Protein AF-A0A7S3IAY4-F1 (afdb_monomer_lite)

Structure (mmCIF, N/CA/C/O backbone):
data_AF-A0A7S3IAY4-F1
#
_entry.id   AF-A0A7S3IAY4-F1
#
loop_
_atom_site.group_PDB
_atom_site.id
_atom_site.type_symbol
_atom_site.label_atom_id
_atom_site.label_alt_id
_atom_site.label_comp_id
_atom_site.label_asym_id
_atom_site.label_entity_id
_atom_site.label_seq_id
_atom_site.pdbx_PDB_ins_code
_atom_site.Cartn_x
_atom_site.Cartn_y
_atom_site.Cartn_z
_atom_site.occupancy
_atom_site.B_iso_or_equiv
_atom_site.auth_seq_id
_atom_site.auth_comp_id
_atom_site.auth_asym_id
_atom_site.auth_atom_id
_atom_site.pdbx_PDB_model_num
ATOM 1 N N . GLY A 1 1 ? 40.448 4.739 33.046 1.00 47.44 1 GLY A N 1
ATOM 2 C CA . GLY A 1 1 ? 40.982 5.151 31.742 1.00 47.44 1 GLY A CA 1
ATOM 3 C C . GLY A 1 1 ? 40.060 4.603 30.693 1.00 47.44 1 GLY A C 1
ATOM 4 O O . GLY A 1 1 ? 40.026 3.395 30.545 1.00 47.44 1 GLY A O 1
ATOM 5 N N . GLU A 1 2 ? 39.286 5.467 30.047 1.00 46.47 2 GLU A N 1
ATOM 6 C CA . GLU A 1 2 ? 38.483 5.121 28.872 1.00 46.47 2 GLU A CA 1
ATOM 7 C C . GLU A 1 2 ? 38.485 6.343 27.950 1.00 46.47 2 GLU A C 1
ATOM 9 O O . GLU A 1 2 ? 37.772 7.320 28.175 1.00 46.47 2 GLU A O 1
ATOM 14 N N . GLU A 1 3 ? 39.366 6.318 26.954 1.00 53.56 3 GLU A N 1
ATOM 15 C CA . GLU A 1 3 ? 39.403 7.303 25.879 1.00 53.56 3 GLU A CA 1
ATOM 16 C C . GLU A 1 3 ? 38.334 6.928 24.848 1.00 53.56 3 GLU A C 1
ATOM 18 O O . GLU A 1 3 ? 38.425 5.899 24.179 1.00 53.56 3 GLU A O 1
ATOM 23 N N . LYS A 1 4 ? 37.294 7.756 24.716 1.00 59.62 4 LYS A N 1
ATOM 24 C CA . LYS A 1 4 ? 36.363 7.671 23.587 1.00 59.62 4 LYS A CA 1
ATOM 25 C C . LYS A 1 4 ? 36.914 8.517 22.445 1.00 59.62 4 LYS A C 1
ATOM 27 O O . LYS A 1 4 ? 36.801 9.739 22.452 1.00 59.62 4 LYS A O 1
ATOM 32 N N . ILE A 1 5 ? 37.522 7.836 21.480 1.00 57.62 5 ILE A N 1
ATOM 33 C CA . ILE A 1 5 ? 37.983 8.390 20.207 1.00 57.62 5 ILE A CA 1
ATOM 34 C C . ILE A 1 5 ? 36.755 8.849 19.406 1.00 57.62 5 ILE A C 1
ATOM 36 O O . ILE A 1 5 ? 35.846 8.069 19.125 1.00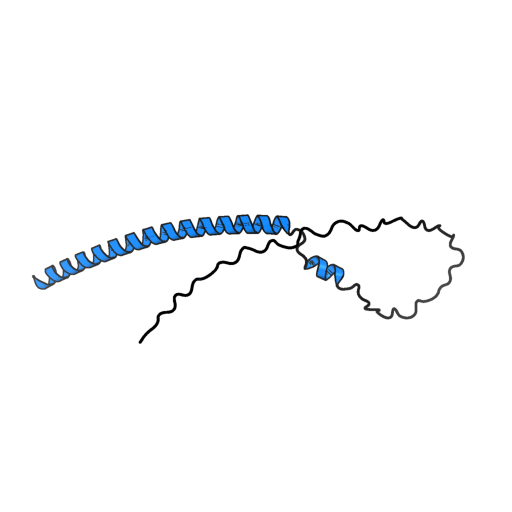 57.62 5 ILE A O 1
ATOM 40 N N . PHE A 1 6 ? 36.716 10.137 19.069 1.00 58.44 6 PHE A N 1
ATOM 41 C CA . PHE A 1 6 ? 35.698 10.749 18.220 1.00 58.44 6 PHE A CA 1
ATOM 42 C C . PHE A 1 6 ? 36.088 10.533 16.750 1.00 58.44 6 PHE A C 1
ATOM 44 O O . PHE A 1 6 ? 36.992 11.191 16.239 1.00 58.44 6 PHE A O 1
ATOM 51 N N . GLU A 1 7 ? 35.442 9.588 16.064 1.00 61.47 7 GLU A N 1
ATOM 52 C CA . GLU A 1 7 ? 35.649 9.383 14.626 1.00 61.47 7 GLU A CA 1
ATOM 53 C C . GLU A 1 7 ? 34.958 10.487 13.812 1.00 61.47 7 GLU A C 1
ATOM 55 O O . GLU A 1 7 ? 33.740 10.501 13.621 1.00 61.47 7 GLU A O 1
ATOM 60 N N . GLN A 1 8 ? 35.764 11.413 13.297 1.00 62.81 8 GLN A N 1
ATOM 61 C CA . GLN A 1 8 ? 35.361 12.414 12.317 1.00 62.81 8 GLN A CA 1
ATOM 62 C C . GLN A 1 8 ? 35.273 11.766 10.926 1.00 62.81 8 GLN A C 1
ATOM 64 O O . GLN A 1 8 ? 36.286 11.485 10.286 1.00 62.81 8 GLN A O 1
ATOM 69 N N . LYS A 1 9 ? 34.054 11.520 10.438 1.00 61.78 9 LYS A N 1
ATOM 70 C CA . LYS A 1 9 ? 33.824 11.007 9.079 1.00 61.78 9 LYS A CA 1
ATOM 71 C C . LYS A 1 9 ? 33.980 12.143 8.063 1.00 61.78 9 LYS A C 1
ATOM 73 O O . LYS A 1 9 ? 33.148 13.042 8.012 1.00 61.78 9 LYS A O 1
ATOM 78 N N . PHE A 1 10 ? 35.040 12.100 7.256 1.00 54.91 10 PHE A N 1
ATOM 79 C CA . PHE A 1 10 ? 35.179 12.940 6.065 1.00 54.91 10 PHE A CA 1
ATOM 80 C C . PHE A 1 10 ? 34.326 12.359 4.931 1.00 54.91 10 PHE A C 1
ATOM 82 O O . PHE A 1 10 ? 34.564 11.241 4.474 1.00 54.91 10 PHE A O 1
ATOM 89 N N . GLU A 1 11 ? 33.326 13.109 4.475 1.00 58.56 11 GLU A N 1
ATOM 90 C CA . GLU A 1 11 ? 32.543 12.753 3.291 1.00 58.56 11 GLU A CA 1
ATOM 91 C C . GLU A 1 11 ? 33.382 12.980 2.023 1.00 58.56 11 GLU A C 1
ATOM 93 O O . GLU A 1 11 ? 33.910 14.069 1.793 1.00 58.56 11 GLU A O 1
ATOM 98 N N . MET A 1 12 ? 33.528 11.943 1.191 1.00 74.75 12 MET A N 1
ATOM 99 C CA . MET A 1 12 ? 34.182 12.075 -0.114 1.00 74.75 12 MET A CA 1
ATOM 100 C C . MET A 1 12 ? 33.270 12.797 -1.119 1.00 74.75 12 MET A C 1
ATOM 102 O O . MET A 1 12 ? 32.073 12.501 -1.174 1.00 74.75 12 MET A O 1
ATOM 106 N N . PRO A 1 13 ? 33.813 13.672 -1.987 1.00 70.75 13 PRO A N 1
ATOM 107 C CA . PRO A 1 13 ? 33.030 14.304 -3.040 1.00 70.75 13 PRO A CA 1
ATOM 108 C C . PRO A 1 13 ? 32.634 13.283 -4.126 1.00 70.75 13 PRO A C 1
ATOM 110 O O . PRO A 1 13 ? 33.401 12.362 -4.425 1.00 70.75 13 PRO A O 1
ATOM 113 N N . PRO A 1 14 ? 31.461 13.435 -4.768 1.00 72.00 14 PRO A N 1
ATOM 114 C CA . PRO A 1 14 ? 30.998 12.490 -5.779 1.00 72.00 14 PRO A CA 1
ATOM 115 C C . PRO A 1 14 ? 31.864 12.540 -7.049 1.00 72.00 14 PRO A C 1
ATOM 117 O O . PRO A 1 14 ? 32.012 13.581 -7.695 1.00 72.00 14 PRO A O 1
ATOM 120 N N . HIS A 1 15 ? 32.400 11.379 -7.440 1.00 69.88 15 HIS A N 1
ATOM 121 C CA . HIS A 1 15 ? 33.095 11.170 -8.711 1.00 69.88 15 HIS A CA 1
ATOM 122 C C . HIS A 1 15 ? 32.170 11.475 -9.903 1.00 69.88 15 HIS A C 1
ATOM 124 O O . HIS A 1 15 ? 31.122 10.851 -10.071 1.00 69.88 15 HIS A O 1
ATOM 130 N N . ARG A 1 16 ? 32.582 12.399 -10.781 1.00 65.50 16 ARG A N 1
ATOM 131 C CA . ARG A 1 16 ? 31.927 12.607 -12.083 1.00 65.50 16 ARG A CA 1
ATOM 132 C C . ARG A 1 16 ? 32.212 11.415 -13.015 1.00 65.50 16 ARG A C 1
ATOM 134 O O . ARG A 1 16 ? 33.369 11.006 -13.119 1.00 65.50 16 ARG A O 1
ATOM 141 N N . PRO A 1 17 ? 31.207 10.870 -13.726 1.00 61.94 17 PRO A N 1
ATOM 142 C CA . PRO A 1 17 ? 31.407 9.735 -14.623 1.00 61.94 17 PRO A CA 1
ATOM 143 C C . PRO A 1 17 ? 32.174 10.129 -15.897 1.00 61.94 17 PRO A C 1
ATOM 145 O O . PRO A 1 17 ? 31.845 11.107 -16.567 1.00 61.94 17 PRO A O 1
ATOM 148 N N . LEU A 1 18 ? 33.158 9.302 -16.267 1.00 58.75 18 LEU A N 1
ATOM 149 C CA . LEU A 1 18 ? 34.121 9.446 -17.379 1.00 58.75 18 LEU A CA 1
ATOM 150 C C . LEU A 1 18 ? 33.515 9.419 -18.804 1.00 58.75 18 LEU A C 1
ATOM 152 O O . LEU A 1 18 ? 34.232 9.240 -19.783 1.00 58.75 18 LEU A O 1
ATOM 156 N N . SER A 1 19 ? 32.203 9.607 -18.951 1.00 58.34 19 SER A N 1
ATOM 157 C CA . SER A 1 19 ? 31.488 9.458 -20.230 1.00 58.34 19 SER A CA 1
ATOM 158 C C . SER A 1 19 ? 31.705 10.589 -21.250 1.00 58.34 19 SER A C 1
ATOM 160 O O . SER A 1 19 ? 31.235 10.482 -22.375 1.00 58.34 19 SER A O 1
ATOM 162 N N . ALA A 1 20 ? 32.443 11.649 -20.901 1.00 54.38 20 ALA A N 1
ATOM 163 C CA . ALA A 1 20 ? 32.657 12.825 -21.756 1.00 54.38 20 ALA A CA 1
ATOM 164 C C . ALA A 1 20 ? 33.875 12.732 -22.703 1.00 54.38 20 ALA A C 1
ATOM 166 O O . ALA A 1 20 ? 34.321 13.744 -23.233 1.00 54.38 20 ALA A O 1
ATOM 167 N N . LYS A 1 21 ? 34.452 11.544 -22.913 1.00 58.44 21 LYS A N 1
ATOM 168 C CA . LYS A 1 21 ? 35.547 11.340 -23.872 1.00 58.44 21 LYS A CA 1
ATOM 169 C C . LYS A 1 21 ? 35.217 10.153 -24.760 1.00 58.44 21 LYS A C 1
ATOM 171 O O . LYS A 1 21 ? 35.416 9.028 -24.323 1.00 58.44 21 LYS A O 1
ATOM 176 N N . ASN A 1 22 ? 34.680 10.405 -25.953 1.00 52.88 22 ASN A N 1
ATOM 177 C CA . ASN A 1 22 ? 34.914 9.618 -27.171 1.00 52.88 22 ASN A CA 1
ATOM 178 C C . ASN A 1 22 ? 34.133 10.251 -28.330 1.00 52.88 22 ASN A C 1
ATOM 180 O O . ASN A 1 22 ? 33.027 9.834 -28.665 1.00 52.88 22 ASN A O 1
ATOM 184 N N . GLU A 1 23 ? 34.735 11.276 -28.927 1.00 56.59 23 GLU A N 1
ATOM 185 C CA . GLU A 1 23 ? 34.380 11.746 -30.262 1.00 56.59 23 GLU A CA 1
ATOM 186 C C . GLU A 1 23 ? 34.929 10.781 -31.329 1.00 56.59 23 GLU A C 1
ATOM 188 O O . GLU A 1 23 ? 36.068 10.316 -31.269 1.00 56.59 23 GLU A O 1
ATOM 193 N N . GLU A 1 24 ? 34.045 10.478 -32.279 1.00 56.88 24 GLU A N 1
ATOM 194 C CA . GLU A 1 24 ? 34.288 10.309 -33.715 1.00 56.88 24 GLU A CA 1
ATOM 195 C C . GLU A 1 24 ? 35.420 9.394 -34.205 1.00 56.88 24 GLU A C 1
ATOM 197 O O . GLU A 1 24 ? 36.555 9.817 -34.400 1.00 56.88 24 GLU A O 1
ATOM 202 N N . LYS A 1 25 ? 35.041 8.179 -34.636 1.00 55.06 25 LYS A N 1
ATOM 203 C CA . LYS A 1 25 ? 35.613 7.532 -35.835 1.00 55.06 25 LYS A CA 1
ATOM 204 C C . LYS A 1 25 ? 34.536 6.738 -36.580 1.00 55.06 25 LYS A C 1
ATOM 206 O O . LYS A 1 25 ? 34.342 5.553 -36.324 1.00 55.06 25 LYS A O 1
ATOM 211 N N . MET A 1 26 ? 33.839 7.380 -37.516 1.00 57.22 26 MET A N 1
ATOM 212 C CA . MET A 1 26 ? 32.981 6.687 -38.487 1.00 57.22 26 MET A CA 1
ATOM 213 C C . MET A 1 26 ? 33.808 6.348 -39.739 1.00 57.22 26 MET A C 1
ATOM 215 O O . MET A 1 26 ? 34.296 7.270 -40.393 1.00 57.22 26 MET A O 1
ATOM 219 N N . PRO A 1 27 ? 33.999 5.069 -40.117 1.00 59.81 27 PRO A N 1
ATOM 220 C CA . PRO A 1 27 ? 34.628 4.739 -41.389 1.00 59.81 27 PRO A CA 1
ATOM 221 C C . PRO A 1 27 ? 33.649 4.937 -42.556 1.00 59.81 27 PRO A C 1
ATOM 223 O O . PRO A 1 27 ? 32.546 4.392 -42.590 1.00 59.81 27 PRO A O 1
ATOM 226 N N . PHE A 1 28 ? 34.103 5.722 -43.529 1.00 56.41 28 PHE A N 1
ATOM 227 C CA . PHE A 1 28 ? 33.450 6.049 -44.793 1.00 56.41 28 PHE A CA 1
ATOM 228 C C . PHE A 1 28 ? 33.269 4.789 -45.666 1.00 56.41 28 PHE A C 1
ATOM 230 O O . PHE A 1 28 ? 34.235 4.235 -46.193 1.00 56.41 28 PHE A O 1
ATOM 237 N N . ASN A 1 29 ? 32.029 4.319 -45.834 1.00 54.25 29 ASN A N 1
ATOM 238 C CA . ASN A 1 29 ? 31.695 3.222 -46.749 1.00 54.25 29 ASN A CA 1
ATOM 239 C C . ASN A 1 29 ? 31.586 3.752 -48.187 1.00 54.25 29 ASN A C 1
ATOM 241 O O . ASN A 1 29 ? 30.573 4.338 -48.562 1.00 54.25 29 ASN A O 1
ATOM 245 N N . SER A 1 30 ? 32.599 3.503 -49.020 1.00 67.12 30 SER A N 1
ATOM 246 C CA . SER A 1 30 ? 32.491 3.684 -50.473 1.00 67.12 30 SER A CA 1
ATOM 247 C C . SER A 1 30 ? 31.997 2.388 -51.150 1.00 67.12 30 SER A C 1
ATOM 249 O O . SER A 1 30 ? 32.505 1.299 -50.860 1.00 67.12 30 SER A O 1
ATOM 251 N N . PRO A 1 31 ? 31.006 2.444 -52.062 1.00 62.41 31 PRO A N 1
ATOM 252 C CA . PRO A 1 31 ? 30.486 1.251 -52.723 1.00 62.41 31 PRO A CA 1
ATOM 253 C C . PRO A 1 31 ? 31.405 0.804 -53.873 1.00 62.41 31 PRO A C 1
ATOM 255 O O . PRO A 1 31 ? 31.520 1.465 -54.906 1.00 62.41 31 PRO A O 1
ATOM 258 N N . LYS A 1 32 ? 32.038 -0.368 -53.727 1.00 63.38 32 LYS A N 1
ATOM 259 C CA . LYS A 1 32 ? 32.784 -1.037 -54.808 1.00 63.38 32 LYS A CA 1
ATOM 260 C C . LYS A 1 32 ? 31.823 -1.456 -55.931 1.00 63.38 32 LYS A C 1
ATOM 262 O O . LYS A 1 32 ? 31.104 -2.446 -55.796 1.00 63.38 32 LYS A O 1
ATOM 267 N N . ARG A 1 33 ? 31.835 -0.731 -57.056 1.00 57.41 33 ARG A N 1
ATOM 268 C CA . ARG A 1 33 ? 31.165 -1.120 -58.311 1.00 57.41 33 ARG A CA 1
ATOM 269 C C . ARG A 1 33 ? 31.746 -2.449 -58.816 1.00 57.41 33 ARG A C 1
ATOM 271 O O . ARG A 1 33 ? 32.925 -2.517 -59.149 1.00 57.41 33 ARG A O 1
ATOM 278 N N . LYS A 1 34 ? 30.927 -3.502 -58.889 1.00 64.25 34 LYS A N 1
ATOM 279 C CA . LYS A 1 34 ? 31.267 -4.748 -59.596 1.00 64.25 34 LYS A CA 1
ATOM 280 C C . LYS A 1 34 ? 30.704 -4.666 -61.013 1.00 64.25 34 LYS A C 1
ATOM 282 O O . LYS A 1 34 ? 29.496 -4.551 -61.186 1.00 64.25 34 LYS A O 1
ATOM 287 N N . THR A 1 35 ? 31.575 -4.710 -62.014 1.00 64.69 35 THR A N 1
ATOM 288 C CA . THR A 1 35 ? 31.191 -4.849 -63.421 1.00 64.69 35 THR A CA 1
ATOM 289 C C . THR A 1 35 ? 30.709 -6.278 -63.683 1.00 64.69 35 THR A C 1
ATOM 291 O O . THR A 1 35 ? 31.339 -7.254 -63.273 1.00 64.69 35 THR A O 1
ATOM 294 N N . VAL A 1 36 ? 29.551 -6.403 -64.331 1.00 64.06 36 VAL A N 1
ATOM 295 C CA . VAL A 1 36 ? 28.938 -7.681 -64.714 1.00 64.06 36 VAL A CA 1
ATOM 296 C C . VAL A 1 36 ? 29.699 -8.231 -65.919 1.00 64.06 36 VAL A C 1
ATOM 298 O O . VAL A 1 36 ? 29.712 -7.603 -66.974 1.00 64.06 36 VAL A O 1
ATOM 301 N N . ARG A 1 37 ? 30.350 -9.391 -65.782 1.00 62.84 37 ARG A N 1
ATOM 302 C CA . ARG A 1 37 ? 30.871 -10.136 -66.939 1.00 62.84 37 ARG A CA 1
ATOM 303 C C . ARG A 1 37 ? 29.786 -11.090 -67.462 1.00 62.84 37 ARG A C 1
ATOM 305 O O . ARG A 1 37 ? 29.110 -11.711 -66.641 1.00 62.84 37 ARG A O 1
ATOM 312 N N . PRO A 1 38 ? 29.617 -11.224 -68.788 1.00 64.75 38 PRO A N 1
ATOM 313 C CA . PRO A 1 38 ? 28.610 -12.100 -69.377 1.00 64.75 38 PRO A CA 1
ATOM 314 C C . PRO A 1 38 ? 28.933 -13.582 -69.132 1.00 64.75 38 PRO A C 1
ATOM 316 O O . PRO A 1 38 ? 30.070 -14.028 -69.283 1.00 64.75 38 PRO A O 1
ATOM 319 N N . LEU A 1 39 ? 27.905 -14.335 -68.734 1.00 63.72 39 LEU A N 1
ATOM 320 C CA . LEU A 1 39 ? 27.948 -15.763 -68.424 1.00 63.72 39 LEU A CA 1
ATOM 321 C C . LEU A 1 39 ? 27.889 -16.588 -69.718 1.00 63.72 39 LEU A C 1
ATOM 323 O O . LEU A 1 39 ? 26.803 -16.851 -70.231 1.00 63.72 39 LEU A O 1
ATOM 327 N N . SER A 1 40 ? 29.035 -17.043 -70.223 1.00 59.69 40 SER A N 1
ATOM 328 C CA . SER A 1 40 ? 29.086 -18.134 -71.201 1.00 59.69 40 SER A CA 1
ATOM 329 C C . SER A 1 40 ? 29.714 -19.381 -70.567 1.00 59.69 40 SER A C 1
ATOM 331 O O . SER A 1 40 ? 30.666 -19.301 -69.797 1.00 59.69 40 SER A O 1
ATOM 333 N N . ALA A 1 41 ? 29.129 -20.538 -70.890 1.00 58.72 41 ALA A N 1
ATOM 334 C CA . ALA A 1 41 ? 29.437 -21.893 -70.419 1.00 58.72 41 ALA A CA 1
ATOM 335 C C . ALA A 1 41 ? 28.879 -22.303 -69.034 1.00 58.72 41 ALA A C 1
ATOM 337 O O . ALA A 1 41 ? 29.479 -22.117 -67.975 1.00 58.72 41 ALA A O 1
ATOM 338 N N . LYS A 1 42 ? 27.734 -23.002 -69.072 1.00 65.19 42 LYS A N 1
ATOM 339 C CA . LYS A 1 42 ? 27.190 -23.810 -67.969 1.00 65.19 42 LYS A CA 1
ATOM 340 C C . LYS A 1 42 ? 28.114 -25.006 -67.690 1.00 65.19 42 LYS A C 1
ATOM 342 O O . LYS A 1 42 ? 27.988 -26.042 -68.338 1.00 65.19 42 LYS A O 1
ATOM 347 N N . LYS A 1 43 ? 29.000 -24.905 -66.697 1.00 61.44 43 LYS A N 1
ATOM 348 C CA . LYS A 1 43 ? 29.655 -26.080 -66.095 1.00 61.44 43 LYS A CA 1
ATOM 349 C C . LYS A 1 43 ? 28.808 -26.574 -64.920 1.00 61.44 43 LYS A C 1
ATOM 351 O O . LYS A 1 43 ? 28.692 -25.894 -63.905 1.00 61.44 43 LYS A O 1
ATOM 356 N N . LYS A 1 44 ? 28.197 -27.756 -65.065 1.00 63.03 44 LYS A N 1
ATOM 357 C CA . LYS A 1 44 ? 27.548 -28.490 -63.967 1.00 63.03 44 LYS A CA 1
ATOM 358 C C . LYS A 1 44 ? 28.635 -29.065 -63.057 1.00 63.03 44 LYS A C 1
ATOM 360 O O . LYS A 1 44 ? 29.064 -30.199 -63.237 1.00 63.03 44 LYS A O 1
ATOM 365 N N . THR A 1 45 ? 29.104 -28.276 -62.100 1.00 59.41 45 THR A N 1
ATOM 366 C CA . THR A 1 45 ? 29.898 -28.784 -60.977 1.00 59.41 45 THR A CA 1
ATOM 367 C C . THR A 1 45 ? 28.959 -29.006 -59.800 1.00 59.41 45 THR A C 1
ATOM 369 O O . THR A 1 45 ? 28.424 -28.047 -59.246 1.00 59.41 45 THR A O 1
ATOM 372 N N . PHE A 1 46 ? 28.729 -30.268 -59.442 1.00 58.88 46 PHE A N 1
ATOM 373 C CA . PHE A 1 46 ? 28.011 -30.643 -58.227 1.00 58.88 46 PHE A CA 1
ATOM 374 C C . PHE A 1 46 ? 28.737 -30.060 -57.005 1.00 58.88 46 PHE A C 1
ATOM 376 O O . PHE A 1 46 ? 29.917 -30.373 -56.817 1.00 58.88 46 PHE A O 1
ATOM 383 N N . PRO A 1 47 ? 28.095 -29.238 -56.152 1.00 57.97 47 PRO A N 1
ATOM 384 C CA . PRO A 1 47 ? 28.706 -28.864 -54.891 1.00 57.97 47 PRO A CA 1
ATOM 385 C C . PRO A 1 47 ? 28.690 -30.078 -53.958 1.00 57.97 47 PRO A C 1
ATOM 387 O O . PRO A 1 47 ? 27.703 -30.402 -53.300 1.00 57.97 47 PRO A O 1
ATOM 390 N N . ILE A 1 48 ? 29.838 -30.748 -53.942 1.00 58.84 48 ILE A N 1
ATOM 391 C CA . ILE A 1 48 ? 30.324 -31.633 -52.891 1.00 58.84 48 ILE A CA 1
ATOM 392 C C . ILE A 1 48 ? 30.009 -31.000 -51.530 1.00 58.84 48 ILE A C 1
ATOM 394 O O . ILE A 1 48 ? 30.454 -29.889 -51.251 1.00 58.84 48 ILE A O 1
ATOM 398 N N . ARG A 1 49 ? 29.213 -31.730 -50.733 1.00 55.72 49 ARG A N 1
ATOM 399 C CA . ARG A 1 49 ? 28.945 -31.594 -49.291 1.00 55.72 49 ARG A CA 1
ATOM 400 C C . ARG A 1 49 ? 29.201 -30.192 -48.737 1.00 55.72 49 ARG A C 1
ATOM 402 O O . ARG A 1 49 ? 30.339 -29.835 -48.430 1.00 55.72 49 ARG A O 1
ATOM 409 N N . GLN A 1 50 ? 28.123 -29.446 -48.493 1.00 58.84 50 GLN A N 1
ATOM 410 C CA . GLN A 1 50 ? 28.159 -28.313 -47.574 1.00 58.84 50 GLN A CA 1
ATOM 411 C C . GLN A 1 50 ? 28.612 -28.820 -46.200 1.00 58.84 50 GLN A C 1
ATOM 413 O O . GLN A 1 50 ? 27.830 -29.275 -45.372 1.00 58.84 50 GLN A O 1
ATOM 418 N N . ARG A 1 51 ? 29.926 -28.780 -45.981 1.00 55.19 51 ARG A N 1
ATOM 419 C CA . ARG A 1 51 ? 30.555 -28.785 -44.670 1.00 55.19 51 ARG A CA 1
ATOM 420 C C . ARG A 1 51 ? 29.874 -27.642 -43.927 1.00 55.19 51 ARG A C 1
ATOM 422 O O . ARG A 1 51 ? 30.083 -26.486 -44.296 1.00 55.19 51 ARG A O 1
ATOM 429 N N . ILE A 1 52 ? 29.021 -27.967 -42.959 1.00 57.94 52 ILE A N 1
ATOM 430 C CA . ILE A 1 52 ? 28.393 -26.998 -42.066 1.00 57.94 52 ILE A CA 1
ATOM 431 C C . ILE A 1 52 ? 29.543 -26.284 -41.355 1.00 57.94 52 ILE A C 1
ATOM 433 O O . ILE A 1 52 ? 30.088 -26.749 -40.358 1.00 57.94 52 ILE A O 1
ATOM 437 N N . LYS A 1 53 ? 29.995 -25.171 -41.933 1.00 54.69 53 LYS A N 1
ATOM 438 C CA . LYS A 1 53 ? 30.833 -24.208 -41.244 1.00 54.69 53 LYS A CA 1
ATOM 439 C C . LYS A 1 53 ? 29.880 -23.477 -40.312 1.00 54.69 53 LYS A C 1
ATOM 441 O O . LYS A 1 53 ? 29.340 -22.440 -40.672 1.00 54.69 53 LYS A O 1
ATOM 446 N N . PHE A 1 54 ? 29.687 -24.024 -39.116 1.00 53.91 54 PHE A N 1
ATOM 447 C CA . PHE A 1 54 ? 29.240 -23.259 -37.955 1.00 53.91 54 PHE A CA 1
ATOM 448 C C . PHE A 1 54 ? 30.369 -22.263 -37.621 1.00 53.91 54 PHE A C 1
ATOM 450 O O . PHE A 1 54 ? 31.175 -22.460 -36.719 1.00 53.91 54 PHE A O 1
ATOM 457 N N . ARG A 1 55 ? 30.544 -21.239 -38.462 1.00 52.66 55 ARG A N 1
ATOM 458 C CA . ARG A 1 55 ? 31.490 -20.143 -38.248 1.00 52.66 55 ARG A CA 1
ATOM 459 C C . ARG A 1 55 ? 30.673 -18.884 -37.980 1.00 52.66 55 ARG A C 1
ATOM 461 O O . ARG A 1 55 ? 30.321 -18.169 -38.905 1.00 52.66 55 ARG A O 1
ATOM 468 N N . GLY A 1 56 ? 30.379 -18.641 -36.704 1.00 56.44 56 GLY A N 1
ATOM 469 C CA . GLY A 1 56 ? 30.288 -17.292 -36.128 1.00 56.44 56 GLY A CA 1
ATOM 470 C C . GLY A 1 56 ? 29.153 -16.353 -36.561 1.00 56.44 56 GLY A C 1
ATOM 471 O O . GLY A 1 56 ? 29.213 -15.175 -36.216 1.00 56.44 56 GLY A O 1
ATOM 472 N N . GLU A 1 57 ? 28.132 -16.816 -37.285 1.00 54.44 57 GLU A N 1
ATOM 473 C CA . GLU A 1 57 ? 26.986 -15.981 -37.707 1.00 54.44 57 GLU A CA 1
ATOM 474 C C . GLU A 1 57 ? 25.646 -16.342 -37.042 1.00 54.44 57 GLU A C 1
ATOM 476 O O . GLU A 1 57 ? 24.654 -15.651 -37.265 1.00 54.44 57 GLU A O 1
ATOM 481 N N . GLY A 1 58 ? 25.611 -17.369 -36.185 1.00 55.44 58 GLY A N 1
ATOM 482 C CA . GLY A 1 58 ? 24.386 -17.842 -35.525 1.00 55.44 58 GLY A CA 1
ATOM 483 C C . GLY A 1 58 ? 23.842 -16.930 -34.422 1.00 55.44 58 GLY A C 1
ATOM 484 O O . GLY A 1 58 ? 22.639 -16.916 -34.185 1.00 55.44 58 GLY A O 1
ATOM 485 N N . ASP A 1 59 ? 24.684 -16.100 -33.804 1.00 58.62 59 ASP A N 1
ATOM 486 C CA . ASP A 1 59 ? 24.288 -15.445 -32.550 1.00 58.62 59 ASP A CA 1
ATOM 487 C C . ASP A 1 59 ? 23.987 -13.956 -32.688 1.00 58.62 59 ASP A C 1
ATOM 489 O O . ASP A 1 59 ? 23.474 -13.349 -31.756 1.00 58.62 59 ASP A O 1
ATOM 493 N N . LYS A 1 60 ? 24.241 -13.325 -33.840 1.00 60.78 60 LYS A N 1
ATOM 494 C CA . LYS A 1 60 ? 23.974 -11.881 -33.985 1.00 60.78 60 LYS A CA 1
ATOM 495 C C . LYS A 1 60 ? 22.478 -11.567 -33.959 1.00 60.78 60 LYS A C 1
ATOM 497 O O . LYS A 1 60 ? 22.094 -10.546 -33.399 1.00 60.78 60 LYS A O 1
ATOM 502 N N . SER A 1 61 ? 21.637 -12.436 -34.525 1.00 63.94 61 SER A N 1
ATOM 503 C CA . SER A 1 61 ? 20.178 -12.259 -34.500 1.00 63.94 61 SER A CA 1
ATOM 504 C C . SER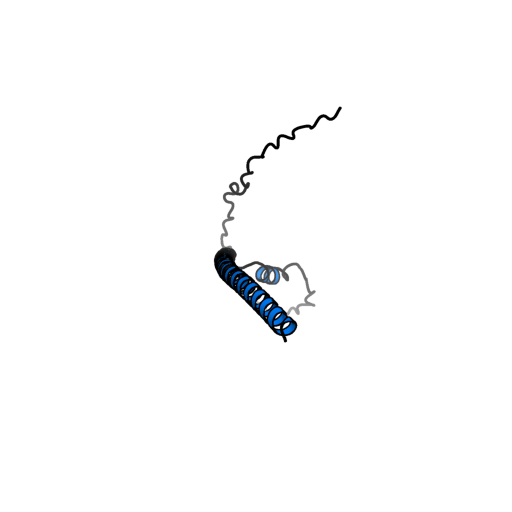 A 1 61 ? 19.590 -12.587 -33.124 1.00 63.94 61 SER A C 1
ATOM 506 O O . SER A 1 61 ? 18.697 -11.883 -32.659 1.00 63.94 61 SER A O 1
ATOM 508 N N . PHE A 1 62 ? 20.132 -13.599 -32.442 1.00 65.69 62 PHE A N 1
ATOM 509 C CA . PHE A 1 62 ? 19.744 -13.965 -31.083 1.00 65.69 62 PHE A CA 1
ATOM 510 C C . PHE A 1 62 ? 20.151 -12.879 -30.075 1.00 65.69 62 PHE A C 1
ATOM 512 O O . PHE A 1 62 ? 19.319 -12.392 -29.313 1.00 65.69 62 PHE A O 1
ATOM 519 N N . LEU A 1 63 ? 21.390 -12.387 -30.155 1.00 66.06 63 LEU A N 1
ATOM 520 C CA . LEU A 1 63 ? 21.879 -11.270 -29.342 1.00 66.06 63 LEU A CA 1
ATOM 521 C C . LEU A 1 63 ? 21.159 -9.951 -29.662 1.00 66.06 63 LEU A C 1
ATOM 523 O O . LEU A 1 63 ? 20.964 -9.139 -28.763 1.00 66.06 63 LEU A O 1
ATOM 527 N N . ALA A 1 64 ? 20.732 -9.722 -30.908 1.00 65.56 64 ALA A N 1
ATOM 528 C CA . ALA A 1 64 ? 19.924 -8.552 -31.268 1.00 65.56 64 ALA A CA 1
ATOM 529 C C . ALA A 1 64 ? 18.490 -8.617 -30.713 1.00 65.56 64 ALA A C 1
ATOM 531 O O . ALA A 1 64 ? 17.902 -7.570 -30.465 1.00 65.56 64 ALA A O 1
ATOM 532 N N . ARG A 1 65 ? 17.938 -9.819 -30.494 1.00 68.00 65 ARG A N 1
ATOM 533 C CA . ARG A 1 65 ? 16.651 -10.015 -29.799 1.00 68.00 65 ARG A CA 1
ATOM 534 C C . ARG A 1 65 ? 16.768 -9.850 -28.283 1.00 68.00 65 ARG A C 1
ATOM 536 O O . ARG A 1 65 ? 15.790 -9.485 -27.646 1.00 68.00 65 ARG A O 1
ATOM 543 N N . LEU A 1 66 ? 17.947 -10.119 -27.721 1.00 68.31 66 LEU A N 1
ATOM 544 C CA . LEU A 1 66 ? 18.233 -9.964 -26.290 1.00 68.31 66 LEU A CA 1
ATOM 545 C C . LEU A 1 66 ? 18.583 -8.527 -25.889 1.00 68.31 66 LEU A C 1
ATOM 547 O O . LEU A 1 66 ? 18.452 -8.167 -24.723 1.00 68.31 66 LEU A O 1
ATOM 551 N N . LYS A 1 67 ? 19.055 -7.701 -26.828 1.00 70.06 67 LYS A N 1
ATOM 552 C CA . LYS A 1 67 ? 19.355 -6.296 -26.550 1.00 70.06 67 LYS A CA 1
ATOM 553 C C . LYS A 1 67 ? 18.061 -5.479 -26.552 1.00 70.06 67 LYS A C 1
ATOM 555 O O . LYS A 1 67 ? 17.331 -5.540 -27.543 1.00 70.06 67 LYS A O 1
ATOM 560 N N . PRO A 1 68 ? 17.792 -4.683 -25.500 1.00 70.88 68 PRO A N 1
ATOM 561 C CA . PRO A 1 68 ? 16.648 -3.785 -25.485 1.00 70.88 68 PRO A CA 1
ATOM 562 C C . PRO A 1 68 ? 16.719 -2.865 -26.701 1.00 70.88 68 PRO A C 1
ATOM 564 O O . PRO A 1 68 ? 17.709 -2.160 -26.914 1.00 70.88 68 PRO A O 1
ATOM 567 N N . ARG A 1 69 ? 15.687 -2.931 -27.542 1.00 72.88 69 ARG A N 1
ATOM 568 C CA . ARG A 1 69 ? 15.674 -2.234 -28.830 1.00 72.88 69 ARG A CA 1
ATOM 569 C C . ARG A 1 69 ? 15.469 -0.731 -28.653 1.00 72.88 69 ARG A C 1
ATOM 571 O O . ARG A 1 69 ? 15.891 0.024 -29.522 1.00 72.88 69 ARG A O 1
ATOM 578 N N . ASN A 1 70 ? 14.857 -0.310 -27.540 1.00 80.38 70 ASN A N 1
ATOM 579 C CA . ASN A 1 70 ? 14.548 1.090 -27.279 1.00 80.38 70 ASN A CA 1
ATOM 580 C C . ASN A 1 70 ? 14.778 1.492 -25.811 1.00 80.38 70 ASN A C 1
ATOM 582 O O . ASN A 1 70 ? 13.861 1.848 -25.079 1.00 80.38 70 ASN A O 1
ATOM 586 N N . ILE A 1 71 ? 16.050 1.465 -25.398 1.00 83.25 71 ILE A N 1
ATOM 587 C CA . ILE A 1 71 ? 16.497 1.724 -24.016 1.00 83.25 71 ILE A CA 1
ATOM 588 C C . ILE A 1 71 ? 15.934 3.034 -23.437 1.00 83.25 71 ILE A C 1
ATOM 590 O O . ILE A 1 71 ? 15.661 3.101 -22.244 1.00 83.25 71 ILE A O 1
ATOM 594 N N . TYR A 1 72 ? 15.786 4.085 -24.247 1.00 85.56 72 TYR A N 1
ATOM 595 C CA . TYR A 1 72 ? 15.278 5.376 -23.772 1.00 85.56 72 TYR A CA 1
ATOM 596 C C . TYR A 1 72 ? 13.787 5.327 -23.432 1.00 85.56 72 TYR A C 1
ATOM 598 O O . TYR A 1 72 ? 13.410 5.767 -22.351 1.00 85.56 72 TYR A O 1
ATOM 606 N N . GLN A 1 73 ? 12.972 4.731 -24.306 1.00 86.19 73 GLN A N 1
ATOM 607 C CA . GLN A 1 73 ? 11.535 4.570 -24.070 1.00 86.19 73 GLN A CA 1
ATOM 608 C C . GLN A 1 73 ? 11.271 3.646 -22.882 1.00 86.19 73 GLN A C 1
ATOM 610 O O . GLN A 1 73 ? 10.435 3.950 -22.038 1.00 86.19 73 GLN A O 1
ATOM 615 N N . ASP A 1 74 ? 12.029 2.552 -22.775 1.00 87.62 74 ASP A N 1
ATOM 616 C CA . ASP A 1 74 ? 11.897 1.624 -21.651 1.00 87.62 74 ASP A CA 1
ATOM 617 C C . ASP A 1 74 ? 12.251 2.312 -20.327 1.00 87.62 74 ASP A C 1
ATOM 619 O O . ASP A 1 74 ? 11.572 2.114 -19.324 1.00 87.62 74 ASP A O 1
ATOM 623 N N . LYS A 1 75 ? 13.283 3.167 -20.315 1.00 90.44 75 LYS A N 1
ATOM 624 C CA . LYS A 1 75 ? 13.627 3.968 -19.133 1.00 90.44 75 LYS A CA 1
ATOM 625 C C . LYS A 1 75 ? 12.507 4.928 -18.758 1.00 90.44 75 LYS A C 1
ATOM 627 O O . LYS A 1 75 ? 12.129 4.948 -17.595 1.00 90.44 75 LYS A O 1
ATOM 632 N N . GLU A 1 76 ? 12.001 5.711 -19.706 1.00 92.00 76 GLU A N 1
ATOM 633 C CA . GLU A 1 76 ? 10.914 6.671 -19.470 1.00 92.00 76 GLU A CA 1
ATOM 634 C C . GLU A 1 76 ? 9.669 5.973 -18.916 1.00 92.00 76 GLU A C 1
ATOM 636 O O . GLU A 1 76 ? 9.182 6.338 -17.848 1.00 92.00 76 GLU A O 1
ATOM 641 N N . ARG A 1 77 ? 9.260 4.869 -19.547 1.00 95.19 77 ARG A N 1
ATOM 642 C CA . ARG A 1 77 ? 8.160 4.031 -19.069 1.00 95.19 77 ARG A CA 1
ATOM 643 C C . ARG A 1 77 ? 8.399 3.515 -17.649 1.00 95.19 77 ARG A C 1
ATOM 645 O O . ARG A 1 77 ? 7.511 3.600 -16.807 1.00 95.19 77 ARG A O 1
ATOM 652 N N . LEU A 1 78 ? 9.595 3.003 -17.356 1.00 95.56 78 LEU A N 1
ATOM 653 C CA . LEU A 1 78 ? 9.939 2.544 -16.007 1.00 95.56 78 LEU A CA 1
ATOM 654 C C . LEU A 1 78 ? 9.911 3.690 -14.986 1.00 95.56 78 LEU A C 1
ATOM 656 O O . LEU A 1 78 ? 9.530 3.465 -13.837 1.00 95.56 78 LEU A O 1
ATOM 660 N N . TYR A 1 79 ? 10.298 4.909 -15.372 1.00 97.44 79 TYR A N 1
ATOM 661 C CA . TYR A 1 79 ? 10.187 6.085 -14.507 1.00 97.44 79 TYR A CA 1
ATOM 662 C C . TYR A 1 79 ? 8.726 6.435 -14.209 1.00 97.44 79 TYR A C 1
ATOM 664 O O . TYR A 1 79 ? 8.392 6.669 -13.045 1.00 97.44 79 TYR A O 1
ATOM 672 N N . GLU A 1 80 ? 7.860 6.432 -15.222 1.00 97.19 80 GLU A N 1
ATOM 673 C CA . GLU A 1 80 ? 6.423 6.676 -15.065 1.00 97.19 80 GLU A CA 1
ATOM 674 C C . GLU A 1 80 ? 5.760 5.615 -14.179 1.00 97.19 80 GLU A C 1
ATOM 676 O O . GLU A 1 80 ? 5.056 5.953 -13.225 1.00 97.19 80 GLU A O 1
ATOM 681 N N . GLU A 1 81 ? 6.040 4.333 -14.434 1.00 97.69 81 GLU A N 1
ATOM 682 C CA . GLU A 1 81 ? 5.539 3.215 -13.630 1.00 97.69 81 GLU A CA 1
ATOM 683 C C . GLU A 1 81 ? 6.014 3.329 -12.172 1.00 97.69 81 GLU A C 1
ATOM 685 O O . GLU A 1 81 ? 5.220 3.191 -11.240 1.00 97.69 81 GLU A O 1
ATOM 690 N N . ASN A 1 82 ? 7.291 3.655 -11.946 1.00 97.81 82 ASN A N 1
ATOM 691 C CA . ASN A 1 82 ? 7.836 3.850 -10.601 1.00 97.81 82 ASN A CA 1
ATOM 692 C C . ASN A 1 82 ? 7.144 5.008 -9.865 1.00 97.81 82 ASN A C 1
ATOM 694 O O . ASN A 1 82 ? 6.813 4.886 -8.682 1.00 97.81 82 ASN A O 1
ATOM 698 N N . LEU A 1 83 ? 6.893 6.122 -10.558 1.00 98.25 83 LEU A N 1
ATOM 699 C CA . LEU A 1 83 ? 6.183 7.262 -9.988 1.00 98.25 83 LEU A CA 1
ATOM 700 C C . LEU A 1 83 ?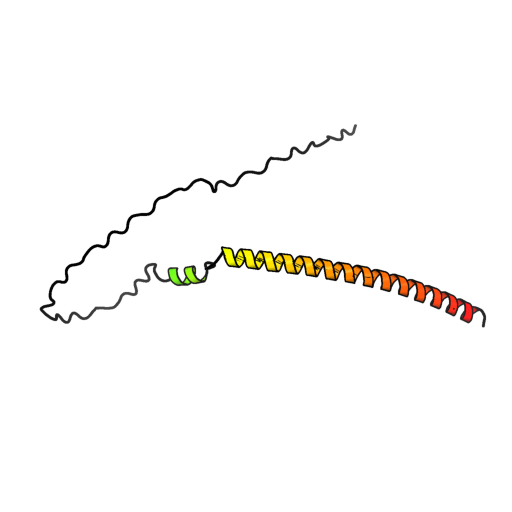 4.735 6.899 -9.631 1.00 98.25 83 LEU A C 1
ATOM 702 O O . LEU A 1 83 ? 4.288 7.196 -8.521 1.00 98.25 83 LEU A O 1
ATOM 706 N N . ALA A 1 84 ? 4.024 6.217 -10.530 1.00 98.19 84 ALA A N 1
ATOM 707 C CA . ALA A 1 84 ? 2.659 5.758 -10.291 1.00 98.19 84 ALA A CA 1
ATOM 708 C C . ALA A 1 84 ? 2.583 4.824 -9.072 1.00 98.19 84 ALA A C 1
ATOM 710 O O . ALA A 1 84 ? 1.731 5.010 -8.198 1.00 98.19 84 ALA A O 1
ATOM 711 N N . LEU A 1 85 ? 3.526 3.883 -8.959 1.00 98.44 85 LEU A N 1
ATOM 712 C CA . LEU A 1 85 ? 3.625 2.979 -7.814 1.00 98.44 85 LEU A CA 1
ATOM 713 C C . LEU A 1 85 ? 3.896 3.729 -6.506 1.00 98.44 85 LEU A C 1
ATOM 715 O O . LEU A 1 85 ? 3.249 3.446 -5.501 1.00 98.44 85 LEU A O 1
ATOM 719 N N . LYS A 1 86 ? 4.792 4.724 -6.500 1.00 98.38 86 LYS A N 1
ATOM 720 C CA . LYS A 1 86 ? 5.040 5.562 -5.310 1.00 98.38 86 LYS A CA 1
ATOM 721 C C . LYS A 1 86 ? 3.785 6.302 -4.858 1.00 98.38 86 LYS A C 1
ATOM 723 O O . LYS A 1 86 ? 3.482 6.329 -3.666 1.00 98.38 86 LYS A O 1
ATOM 728 N N . LEU A 1 87 ? 3.031 6.868 -5.799 1.00 98.31 87 LEU A N 1
ATOM 729 C CA . LEU A 1 87 ? 1.764 7.531 -5.490 1.00 98.31 87 LEU A CA 1
ATOM 730 C C . LEU A 1 87 ? 0.735 6.546 -4.926 1.00 98.31 87 LEU A C 1
ATOM 732 O O . LEU A 1 87 ? 0.019 6.884 -3.984 1.00 98.31 87 LEU A O 1
ATOM 736 N N . GLN A 1 88 ? 0.671 5.329 -5.465 1.00 98.44 88 GLN A N 1
ATOM 737 C CA . GLN A 1 88 ? -0.216 4.286 -4.955 1.00 98.44 88 GLN A CA 1
ATOM 738 C C . GLN A 1 88 ? 0.179 3.835 -3.543 1.00 98.44 88 GLN A C 1
ATOM 740 O O . GLN A 1 88 ? -0.693 3.708 -2.687 1.00 98.44 88 GLN A O 1
ATOM 745 N N . ILE A 1 89 ? 1.475 3.659 -3.274 1.00 98.44 89 ILE A N 1
ATOM 746 C CA . ILE A 1 89 ? 1.991 3.337 -1.935 1.00 98.44 89 ILE A CA 1
ATOM 747 C C . ILE A 1 89 ? 1.583 4.415 -0.930 1.00 98.44 89 ILE A C 1
ATOM 749 O O . ILE A 1 89 ? 1.088 4.085 0.144 1.00 98.44 89 ILE A O 1
ATOM 753 N N . ASN A 1 90 ? 1.730 5.695 -1.281 1.00 98.25 90 ASN A N 1
ATOM 754 C CA . ASN A 1 90 ? 1.331 6.792 -0.398 1.00 98.25 90 ASN A CA 1
ATOM 755 C C . ASN A 1 90 ? -0.170 6.751 -0.083 1.00 98.25 90 ASN A C 1
ATOM 757 O O . ASN A 1 90 ? -0.545 6.804 1.084 1.00 98.25 90 ASN A O 1
ATOM 761 N N . LYS A 1 91 ? -1.020 6.559 -1.101 1.00 98.38 91 LYS A N 1
ATOM 762 C CA . LYS A 1 91 ? -2.475 6.423 -0.907 1.00 98.38 91 LYS A CA 1
ATOM 763 C C . LYS A 1 91 ? -2.827 5.267 0.030 1.00 98.38 91 LYS A C 1
ATOM 765 O O . LYS A 1 91 ? -3.613 5.445 0.957 1.00 98.38 91 LYS A O 1
ATOM 770 N N . LEU A 1 92 ? -2.224 4.098 -0.188 1.00 98.38 92 LEU A N 1
ATOM 771 C CA . LEU A 1 92 ? -2.462 2.920 0.647 1.00 98.38 92 LEU A CA 1
ATOM 772 C C . LEU A 1 92 ? -1.976 3.134 2.086 1.00 98.38 92 LEU A C 1
ATOM 774 O O . LEU A 1 92 ? -2.646 2.710 3.024 1.00 98.38 92 LEU A O 1
ATOM 778 N N . ASN A 1 93 ? -0.849 3.821 2.280 1.00 98.50 93 ASN A N 1
ATOM 779 C CA . ASN A 1 93 ? -0.358 4.170 3.612 1.00 98.50 93 ASN A CA 1
ATOM 780 C C . ASN A 1 93 ? -1.320 5.114 4.346 1.00 98.50 93 ASN A C 1
ATOM 782 O O . ASN A 1 93 ? -1.608 4.889 5.523 1.00 98.50 93 ASN A O 1
ATOM 786 N N . ASP A 1 94 ? -1.863 6.120 3.660 1.00 98.31 94 ASP A N 1
ATOM 787 C CA . ASP A 1 94 ? -2.849 7.034 4.244 1.00 98.31 94 ASP A CA 1
ATOM 788 C C . ASP A 1 94 ? -4.125 6.291 4.668 1.00 98.31 94 ASP A C 1
ATOM 790 O O . ASP A 1 94 ? -4.660 6.513 5.760 1.00 98.31 94 ASP A O 1
ATOM 794 N N . GLU A 1 95 ? -4.615 5.378 3.828 1.00 98.31 95 GLU A N 1
ATOM 795 C CA . GLU A 1 95 ? -5.758 4.517 4.153 1.00 98.31 95 GLU A CA 1
ATOM 796 C C . GLU A 1 95 ? -5.465 3.607 5.346 1.00 98.31 95 GLU A C 1
ATOM 798 O O . GLU A 1 95 ? -6.279 3.498 6.266 1.00 98.31 95 GLU A O 1
ATOM 803 N N . LEU A 1 96 ? -4.279 3.008 5.385 1.00 98.31 96 LEU A N 1
ATOM 804 C CA . LEU A 1 96 ? -3.839 2.148 6.475 1.00 98.31 96 LEU A CA 1
ATOM 805 C C . LEU A 1 96 ? -3.801 2.913 7.808 1.00 98.31 96 LEU A C 1
ATOM 807 O O . LEU A 1 96 ? -4.289 2.402 8.820 1.00 98.31 96 LEU A O 1
ATOM 811 N N . VAL A 1 97 ? -3.296 4.149 7.825 1.00 98.50 97 VAL A N 1
ATOM 812 C CA . VAL A 1 97 ? -3.299 5.004 9.026 1.00 98.50 97 VAL A CA 1
ATOM 813 C C . VAL A 1 97 ? -4.727 5.302 9.493 1.00 98.50 97 VAL A C 1
ATOM 815 O O . VAL A 1 97 ? -5.024 5.179 10.688 1.00 98.50 97 VAL A O 1
ATOM 818 N N . LYS A 1 98 ? -5.638 5.633 8.568 1.00 98.44 98 LYS A N 1
ATOM 819 C CA . LYS A 1 98 ? -7.057 5.872 8.888 1.00 98.44 98 LYS A CA 1
ATOM 820 C C . LYS A 1 98 ? -7.708 4.630 9.492 1.00 98.44 98 LYS A C 1
ATOM 822 O O . LYS A 1 98 ? -8.379 4.724 10.521 1.00 98.44 98 LYS A O 1
ATOM 827 N N . LEU A 1 99 ? -7.479 3.465 8.889 1.00 98.44 99 LEU A N 1
ATOM 828 C CA . LEU A 1 99 ? -8.031 2.198 9.362 1.00 98.44 99 LEU A CA 1
ATOM 829 C C . LEU A 1 99 ? -7.473 1.803 10.729 1.00 98.44 99 LEU A C 1
ATOM 831 O O . LEU A 1 99 ? -8.254 1.432 11.601 1.00 98.44 99 LEU A O 1
ATOM 835 N N . ARG A 1 100 ? -6.162 1.950 10.963 1.00 98.44 100 ARG A N 1
ATOM 836 C CA . ARG A 1 100 ? -5.557 1.717 12.287 1.00 98.44 100 ARG A CA 1
ATOM 837 C C . ARG A 1 100 ? -6.159 2.630 13.345 1.00 98.44 100 ARG A C 1
ATOM 839 O O . ARG A 1 100 ? -6.531 2.167 14.418 1.00 98.44 100 ARG A O 1
ATOM 846 N N . THR A 1 101 ? -6.320 3.910 13.027 1.00 98.31 101 THR A N 1
ATOM 847 C CA . THR A 1 101 ? -6.954 4.866 13.942 1.00 98.31 101 THR A CA 1
ATOM 848 C C . THR A 1 101 ? -8.376 4.428 14.283 1.00 98.31 101 THR A C 1
ATOM 850 O O . THR A 1 101 ? -8.726 4.342 15.459 1.00 98.31 101 THR A O 1
ATOM 853 N N . LYS A 1 102 ? -9.177 4.055 13.278 1.00 98.31 102 LYS A N 1
ATOM 854 C CA . LYS A 1 102 ? -10.543 3.564 13.492 1.00 98.31 102 LYS A CA 1
ATOM 855 C C . LYS A 1 102 ? -10.580 2.269 14.312 1.00 98.31 102 LYS A C 1
ATOM 857 O O . LYS A 1 102 ? -11.405 2.154 15.212 1.00 98.31 102 LYS A O 1
ATOM 862 N N . ALA A 1 103 ? -9.681 1.323 14.043 1.00 98.19 103 ALA A N 1
ATOM 863 C CA . ALA A 1 103 ? -9.577 0.079 14.803 1.00 98.19 103 ALA A CA 1
ATOM 864 C C . ALA A 1 103 ? -9.300 0.360 16.287 1.00 98.19 103 ALA A C 1
ATOM 866 O O . ALA A 1 103 ? -10.057 -0.091 17.140 1.00 98.19 103 ALA A O 1
ATOM 867 N N . THR A 1 104 ? -8.316 1.212 16.593 1.00 98.31 104 THR A N 1
ATOM 868 C CA . THR A 1 104 ? -7.993 1.563 17.989 1.00 98.31 104 THR A CA 1
ATOM 869 C C . THR A 1 104 ? -9.132 2.291 18.710 1.00 98.31 104 THR A C 1
ATOM 871 O O . THR A 1 104 ? -9.300 2.142 19.920 1.00 98.31 104 THR A O 1
ATOM 874 N N . GLN A 1 105 ? -9.938 3.085 17.997 1.00 98.31 105 GLN A N 1
ATOM 875 C CA . GLN A 1 105 ? -11.134 3.714 18.565 1.00 98.31 105 GLN A CA 1
ATOM 876 C C . GLN A 1 105 ? -12.194 2.666 18.918 1.00 98.31 105 GLN A C 1
ATOM 878 O O . GLN A 1 105 ? -12.698 2.664 20.041 1.00 98.31 105 GLN A O 1
ATOM 883 N N . LEU A 1 106 ? -12.475 1.740 17.999 1.00 98.25 106 LEU A N 1
ATOM 884 C CA . LEU A 1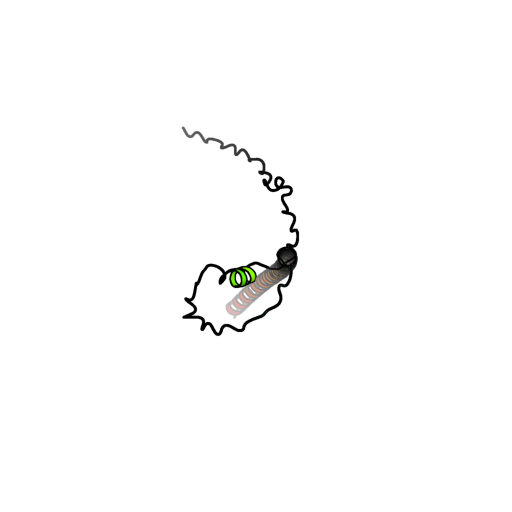 106 ? -13.444 0.666 18.216 1.00 98.25 106 LEU A CA 1
ATOM 885 C C . LEU A 1 106 ? -13.006 -0.293 19.331 1.00 98.25 106 LEU A C 1
ATOM 887 O O . LEU A 1 106 ? -13.828 -0.671 20.159 1.00 98.25 106 LEU A O 1
ATOM 891 N N . GLU A 1 107 ? -11.721 -0.633 19.416 1.00 98.19 107 GLU A N 1
ATOM 892 C CA . GLU A 1 107 ? -11.166 -1.445 20.510 1.00 98.19 107 GLU A CA 1
ATOM 893 C C . GLU A 1 107 ? -11.401 -0.788 21.878 1.00 98.19 107 GLU A C 1
ATOM 895 O O . GLU A 1 107 ? -11.828 -1.449 22.827 1.00 98.19 107 GLU A O 1
ATOM 900 N N . LYS A 1 108 ? -11.200 0.533 21.977 1.00 98.06 108 LYS A N 1
ATOM 901 C CA . LYS A 1 108 ? -11.493 1.291 23.204 1.00 98.06 108 LYS A CA 1
ATOM 902 C C . LYS A 1 108 ? -12.981 1.287 23.541 1.00 98.06 108 LYS A C 1
ATOM 904 O O . LYS A 1 108 ? -13.333 1.202 24.715 1.00 98.06 108 LYS A O 1
ATOM 909 N N . GLU A 1 109 ? -13.859 1.402 22.549 1.00 97.81 109 GLU A N 1
ATOM 910 C CA . GLU A 1 109 ? -15.308 1.332 22.770 1.00 97.81 109 GLU A CA 1
ATOM 911 C C . GLU A 1 109 ? -15.761 -0.054 23.228 1.00 97.81 109 GLU A C 1
ATOM 913 O O . GLU A 1 109 ? -16.581 -0.150 24.141 1.00 97.81 109 GLU A O 1
ATOM 918 N N . ILE A 1 110 ? -15.219 -1.118 22.632 1.00 97.75 110 ILE A N 1
ATOM 919 C CA . ILE A 1 110 ? -15.484 -2.502 23.042 1.00 97.75 110 ILE A CA 1
ATOM 920 C C . ILE A 1 110 ? -15.030 -2.714 24.485 1.00 97.75 110 ILE A C 1
ATOM 922 O O . ILE A 1 110 ? -15.811 -3.210 25.291 1.00 97.75 110 ILE A O 1
ATOM 926 N N . SER A 1 111 ? -13.816 -2.274 24.825 1.00 97.50 111 SER A N 1
ATOM 927 C CA . SER A 1 111 ? -13.286 -2.362 26.189 1.00 97.50 111 SER A CA 1
ATOM 928 C C . SER A 1 111 ? -14.216 -1.683 27.204 1.00 97.50 111 SER A C 1
ATOM 930 O O . SER A 1 111 ? -14.686 -2.322 28.142 1.00 97.50 111 SER A O 1
ATOM 932 N N . LYS A 1 112 ? -14.638 -0.439 26.933 1.00 97.44 112 LYS A N 1
ATOM 933 C CA . LYS A 1 112 ? -15.604 0.280 27.784 1.00 97.44 112 LYS A CA 1
ATOM 934 C C . LYS A 1 112 ? -16.941 -0.450 27.926 1.00 97.44 112 LYS A C 1
ATOM 936 O O . LYS A 1 112 ? -17.535 -0.435 29.001 1.00 97.44 112 LYS A O 1
ATOM 941 N N . LYS A 1 113 ? -17.457 -1.043 26.845 1.00 96.75 113 LYS A N 1
ATOM 942 C CA . LYS A 1 113 ? -18.719 -1.801 26.879 1.00 96.75 113 LYS A CA 1
ATOM 943 C C . LYS A 1 113 ? -18.581 -3.084 27.697 1.00 96.75 113 LYS A C 1
ATOM 945 O O . LYS A 1 113 ? -19.502 -3.399 28.443 1.00 96.75 113 LYS A O 1
ATOM 950 N N . ASN A 1 114 ? -17.449 -3.776 27.600 1.00 97.00 114 ASN A N 1
ATOM 951 C CA . ASN A 1 114 ? -17.164 -4.952 28.421 1.00 97.00 114 ASN A CA 1
ATOM 952 C C . ASN A 1 114 ? -17.093 -4.584 29.908 1.00 97.00 114 ASN A C 1
ATOM 954 O O . ASN A 1 114 ? -17.784 -5.211 30.704 1.00 97.00 114 ASN A O 1
ATOM 958 N N . ASP A 1 115 ? -16.398 -3.498 30.265 1.00 96.12 115 ASP A N 1
ATOM 959 C CA . ASP A 1 115 ? -16.350 -3.014 31.653 1.00 96.12 115 ASP A CA 1
ATOM 960 C C . ASP A 1 115 ? -17.752 -2.712 32.214 1.00 96.12 115 ASP A C 1
ATOM 962 O O . ASP A 1 115 ? -18.040 -2.958 33.386 1.00 96.12 115 ASP A O 1
ATOM 966 N N . LEU A 1 116 ? -18.642 -2.147 31.390 1.00 95.88 116 LEU A N 1
ATOM 967 C CA . LEU A 1 116 ? -20.032 -1.884 31.776 1.00 95.88 116 LEU A CA 1
ATOM 968 C C . LEU A 1 116 ? -20.840 -3.175 31.944 1.00 95.88 116 LEU A C 1
ATOM 970 O O . LEU A 1 116 ? -21.628 -3.273 32.884 1.00 95.88 116 LEU A O 1
ATOM 974 N N . LEU A 1 117 ? -20.648 -4.155 31.058 1.00 96.31 117 LEU A N 1
ATOM 975 C CA . LEU A 1 117 ? -21.299 -5.461 31.158 1.00 96.31 117 LEU A CA 1
ATOM 976 C C . LEU A 1 117 ? -20.861 -6.213 32.414 1.00 96.31 117 LEU A C 1
ATOM 978 O O . LEU A 1 117 ? -21.712 -6.774 33.100 1.00 96.31 117 LEU A O 1
ATOM 982 N N . ASP A 1 118 ? -19.574 -6.182 32.751 1.00 96.19 118 ASP A N 1
ATOM 983 C CA . ASP A 1 118 ? -19.055 -6.831 33.955 1.00 96.19 118 ASP A CA 1
ATOM 984 C C . ASP A 1 118 ? -19.594 -6.164 35.225 1.00 96.19 118 ASP A C 1
ATOM 986 O O . ASP A 1 118 ? -20.025 -6.849 36.151 1.00 96.19 118 ASP A O 1
ATOM 990 N N . LYS A 1 119 ? -19.682 -4.827 35.250 1.00 95.31 119 LYS A N 1
ATOM 991 C CA . LYS A 1 119 ? -20.350 -4.102 36.346 1.00 95.31 119 LYS A CA 1
ATOM 992 C C . LYS A 1 119 ? -21.820 -4.487 36.487 1.00 95.31 119 LYS A C 1
ATOM 994 O O . LYS A 1 119 ? -22.297 -4.623 37.607 1.00 95.31 119 LYS A O 1
ATOM 999 N N . LEU A 1 120 ? -22.537 -4.645 35.375 1.00 93.88 120 LEU A N 1
ATOM 1000 C CA . LEU A 1 120 ? -23.944 -5.040 35.407 1.00 93.88 120 LEU A CA 1
ATOM 1001 C C . LEU A 1 120 ? -24.105 -6.476 35.922 1.00 93.88 120 LEU A C 1
ATOM 1003 O O . LEU A 1 120 ? -24.955 -6.708 36.772 1.00 93.88 120 LEU A O 1
ATOM 1007 N N . ARG A 1 121 ? -23.256 -7.403 35.460 1.00 94.50 121 ARG A N 1
ATOM 1008 C CA . ARG A 1 121 ? -23.237 -8.807 35.903 1.00 94.50 121 ARG A CA 1
ATOM 1009 C C . ARG A 1 121 ? -22.919 -8.963 37.384 1.00 94.50 121 ARG A C 1
ATOM 1011 O O . ARG A 1 121 ? -23.494 -9.826 38.024 1.00 94.50 121 ARG A O 1
ATOM 1018 N N . ASN A 1 122 ? -22.015 -8.145 37.918 1.00 91.12 122 ASN A N 1
ATOM 1019 C CA . ASN A 1 122 ? -21.611 -8.219 39.323 1.00 91.12 122 ASN A CA 1
ATOM 1020 C C . ASN A 1 122 ? -22.618 -7.554 40.284 1.00 91.12 122 ASN A C 1
ATOM 1022 O O . ASN A 1 122 ? -22.476 -7.700 41.495 1.00 91.12 122 ASN A O 1
ATOM 1026 N N . ASN A 1 123 ? -23.605 -6.814 39.762 1.00 74.75 123 ASN A N 1
ATOM 1027 C CA . ASN A 1 123 ? -24.640 -6.121 40.541 1.00 74.75 123 ASN A CA 1
ATOM 1028 C C . ASN A 1 123 ? -26.009 -6.833 40.528 1.00 74.75 123 ASN A C 1
ATOM 1030 O O . ASN A 1 123 ? -26.952 -6.332 41.144 1.00 74.75 123 ASN A O 1
ATOM 1034 N N . THR A 1 124 ? -26.128 -7.957 39.819 1.00 57.84 124 THR A N 1
ATOM 1035 C CA . THR A 1 124 ? -27.296 -8.859 39.791 1.00 57.84 124 THR A CA 1
ATOM 1036 C C . THR A 1 124 ? -26.942 -10.191 40.415 1.00 57.84 124 THR A C 1
ATOM 1038 O O . THR A 1 124 ? -27.762 -10.701 41.206 1.00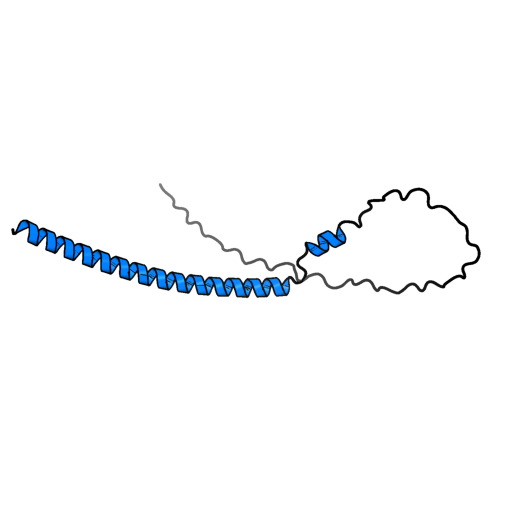 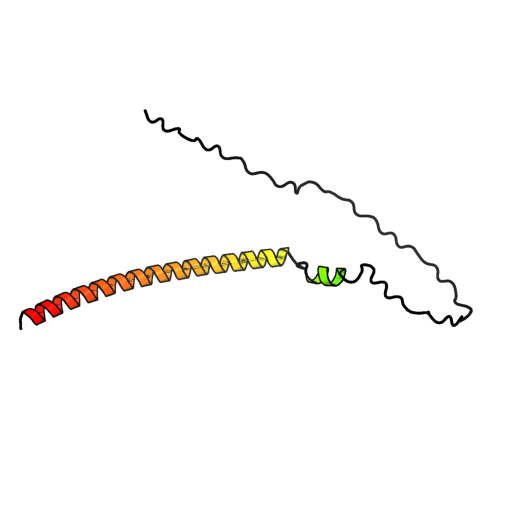57.84 124 THR A O 1
#

Foldseek 3Di:
DDDDDDDDDDDDDDDDDPPPDDDDDDDDDDDDDDDDDDDDDDDPDPPDDPPPPPPDPPCPVVVVVVDDPCVPVVVVVVVVVVVVVVVVVVVVVVVVVVVVVVVVVVVVVVVVVVVVVVVVVVVD

pLDDT: mean 75.8, std 18.2, range [46.47, 98.5]

Sequence (124 aa):
GEEKIFEQKFEMPPHRPLSAKNEEKMPFNSPKRKTVRPLSAKKKTFPIRQRIKFRGEGDKSFLARLKPRNIYQDKERLYEENLALKLQINKLNDELVKLRTKATQLEKEISKKNDLLDKLRNNT

Secondary structure (DSSP, 8-state):
---------PPPPPPPPSTT------------PPPPPP-----------------S-SSHHHHHHHS-TTHHHHHHHHHHHHHHHHHHHHHHHHHHHHHHHHHHHHHHHHHHHHHHHHHHHHT-

Radius of gyration: 38.59 Å; chains: 1; bounding box: 68×46×112 Å

Organism: NCBI:txid342563